Protein AF-A0A4Y2GHU9-F1 (afdb_monomer)

pLDDT: mean 91.69, std 5.58, range [60.09, 96.69]

Solvent-accessible surface area (backbone atoms only — not comparable to full-atom values): 5810 Å² total; per-residue (Å²): 140,87,81,89,75,64,58,65,76,90,57,38,72,66,44,35,74,83,32,80,55,45,62,49,45,61,54,52,52,54,49,43,59,54,47,42,69,88,52,76,76,75,96,48,71,41,76,50,80,43,72,47,74,42,87,73,97,54,94,35,58,42,80,40,91,92,43,97,65,39,41,12,42,40,29,46,36,35,24,24,62,87,79,63,46,66,48,42,67,48,78,50,48,73,132

Nearest PDB structures (foldseek):
  6x68-assembly1_C  TM=9.485E-01  e=4.901E-07  Trichoplusia ni
  3ly7-assembly1_A  TM=5.280E-01  e=3.933E+00  Escherichia coli str. K-12 substr. MG1655
  4hxg-assembly2_H  TM=4.198E-01  e=8.817E+00  Pyrococcus horikoshii OT3
  3cfi-assembly4_J  TM=2.263E-01  e=4.453E+00  Vibrio vulnificus
  2ret-assembly1_G  TM=2.369E-01  e=6.878E+00  Vibrio vulnificus

Mean predicted aligned error: 4.2 Å

Organism: Araneus ventricosus (NCBI:txid182803)

Sequence (95 aa):
MVCFRFDNAQDRDVRKIENKAAAIFYVFQKIMQNVKKPFSIREYACIDEMLVGFRGKRPFRIYMTNKPVKHGMKFMALTDARNSYLYDAYIYSGK

Structure (mmCIF, N/CA/C/O backbone):
data_AF-A0A4Y2GHU9-F1
#
_entry.id   AF-A0A4Y2GHU9-F1
#
loop_
_atom_site.group_PDB
_atom_site.id
_atom_site.type_symbol
_atom_site.label_atom_id
_atom_site.label_alt_id
_atom_site.label_comp_id
_atom_site.label_asym_id
_atom_site.label_entity_id
_atom_site.label_seq_id
_atom_site.pdbx_PDB_ins_code
_atom_site.Cartn_x
_atom_site.Cartn_y
_atom_site.Cartn_z
_atom_site.occupancy
_atom_site.B_iso_or_equiv
_atom_site.auth_seq_id
_atom_site.auth_comp_id
_atom_site.auth_asym_id
_atom_site.auth_atom_id
_atom_site.pdbx_PDB_model_num
ATOM 1 N N . MET A 1 1 ? -12.984 -20.761 7.800 1.00 60.09 1 MET A N 1
ATOM 2 C CA . MET A 1 1 ? -11.592 -20.339 8.083 1.00 60.09 1 MET A CA 1
ATOM 3 C C . MET A 1 1 ? -11.615 -19.163 9.063 1.00 60.09 1 MET A C 1
ATOM 5 O O . MET A 1 1 ? -11.903 -18.055 8.639 1.00 60.09 1 MET A O 1
ATOM 9 N N . VAL A 1 2 ? -11.428 -19.389 10.372 1.00 82.56 2 VAL A N 1
ATOM 10 C CA . VAL A 1 2 ? -11.752 -18.376 11.419 1.00 82.56 2 VAL A CA 1
ATOM 11 C C . VAL A 1 2 ? -10.518 -17.890 12.207 1.00 82.56 2 VAL A C 1
ATOM 13 O O . VAL A 1 2 ? -10.521 -16.803 12.795 1.00 82.56 2 VAL A O 1
ATOM 16 N N . CYS A 1 3 ? -9.423 -18.653 12.159 1.00 87.81 3 CYS A N 1
ATOM 17 C CA . CYS A 1 3 ? -8.302 -18.523 13.097 1.00 87.81 3 CYS A CA 1
ATOM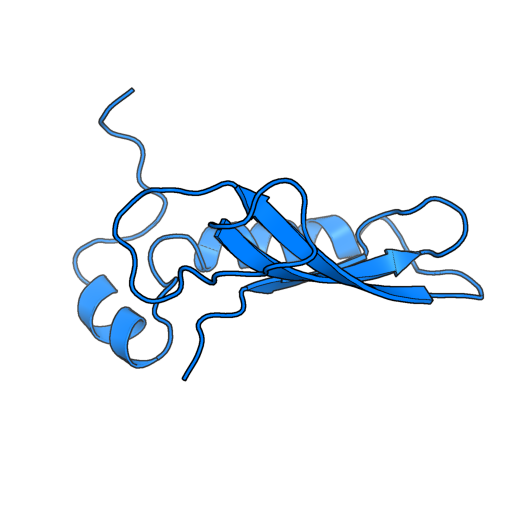 18 C C . CYS A 1 3 ? -7.018 -17.943 12.486 1.00 87.81 3 CYS A C 1
ATOM 20 O O . CYS A 1 3 ? -6.036 -17.789 13.200 1.00 87.81 3 CYS A O 1
ATOM 22 N N . PHE A 1 4 ? -6.990 -17.610 11.190 1.00 88.56 4 PHE A N 1
ATOM 23 C CA . PHE A 1 4 ? -5.782 -1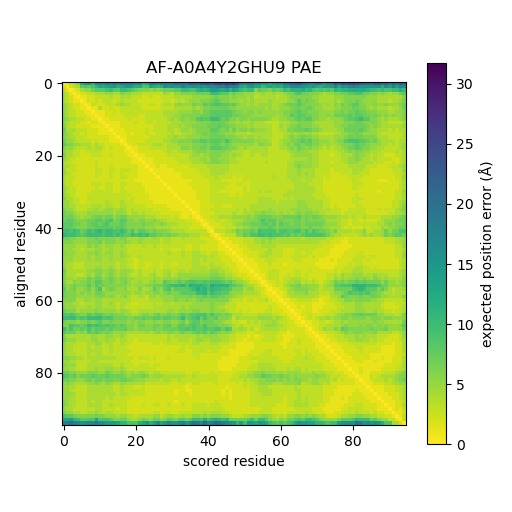7.057 10.570 1.00 88.56 4 PHE A CA 1
ATOM 24 C C . PHE A 1 4 ? -5.489 -15.652 11.100 1.00 88.56 4 PHE A C 1
ATOM 26 O O . PHE A 1 4 ? -6.366 -14.778 11.099 1.00 88.56 4 PHE A O 1
ATOM 33 N N . ARG A 1 5 ? -4.260 -15.452 11.575 1.00 89.75 5 ARG A N 1
ATOM 34 C CA . ARG A 1 5 ? -3.727 -14.188 12.092 1.00 89.75 5 ARG A CA 1
ATOM 35 C C . ARG A 1 5 ? -2.310 -14.009 11.553 1.00 89.75 5 ARG A C 1
ATOM 37 O O . ARG A 1 5 ? -1.591 -14.987 11.384 1.00 89.75 5 ARG A O 1
ATOM 44 N N . PHE A 1 6 ? -1.941 -12.765 11.274 1.00 90.81 6 PHE A N 1
ATOM 45 C CA . PHE A 1 6 ? -0.665 -12.399 10.649 1.00 90.81 6 PHE A CA 1
ATOM 46 C C . PHE A 1 6 ? 0.139 -11.418 11.509 1.00 90.81 6 PHE A C 1
ATOM 48 O O . PHE A 1 6 ? 1.058 -10.758 11.028 1.00 90.81 6 PHE A O 1
ATOM 55 N N . ASP A 1 7 ? -0.240 -11.295 12.778 1.00 92.69 7 ASP A N 1
ATOM 56 C CA . ASP A 1 7 ? 0.303 -10.328 13.711 1.00 92.69 7 ASP A CA 1
ATOM 57 C C . ASP A 1 7 ? 0.159 -10.801 15.163 1.00 92.69 7 ASP A C 1
ATOM 59 O O . ASP A 1 7 ? -0.621 -11.705 15.474 1.00 92.69 7 ASP A O 1
ATOM 63 N N . ASN A 1 8 ? 0.911 -10.161 16.056 1.00 91.94 8 ASN A N 1
ATOM 64 C CA . ASN A 1 8 ? 0.763 -10.332 17.493 1.00 91.94 8 ASN A CA 1
ATOM 65 C C . ASN A 1 8 ? -0.357 -9.404 18.000 1.00 91.94 8 ASN A C 1
ATOM 67 O O . ASN A 1 8 ? -0.461 -8.253 17.584 1.00 91.94 8 ASN A O 1
ATOM 71 N N . ALA A 1 9 ? -1.246 -9.918 18.852 1.00 90.69 9 ALA A N 1
ATOM 72 C CA . ALA A 1 9 ? -2.348 -9.135 19.407 1.00 90.69 9 ALA A CA 1
ATOM 73 C C . ALA A 1 9 ? -1.893 -8.203 20.542 1.00 90.69 9 ALA A C 1
ATOM 75 O O . ALA A 1 9 ? -2.517 -7.165 20.732 1.00 90.69 9 ALA A O 1
ATOM 76 N N . GLN A 1 10 ? -0.816 -8.557 21.251 1.00 94.19 10 GLN A N 1
ATOM 77 C CA . GLN A 1 10 ? -0.351 -7.846 22.449 1.00 94.19 10 GLN A CA 1
ATOM 78 C C . GLN A 1 10 ? 0.211 -6.453 22.136 1.00 94.19 10 GLN A C 1
ATOM 80 O O . GLN A 1 10 ? 0.046 -5.524 22.914 1.00 94.19 10 GLN A O 1
ATOM 85 N N . ASP A 1 11 ? 0.848 -6.290 20.976 1.00 93.19 11 ASP A N 1
ATOM 86 C CA . ASP A 1 11 ? 1.489 -5.042 20.539 1.00 93.19 11 ASP A CA 1
ATOM 87 C C . ASP A 1 11 ? 0.675 -4.291 19.466 1.00 93.19 11 ASP A C 1
ATOM 89 O O . ASP A 1 11 ? 1.044 -3.199 19.025 1.00 93.19 11 ASP A O 1
ATOM 93 N N . ARG A 1 12 ? -0.442 -4.877 19.014 1.00 91.31 12 ARG A N 1
ATOM 94 C CA . ARG A 1 12 ? -1.241 -4.370 17.892 1.00 91.31 12 ARG A CA 1
ATOM 95 C C . ARG A 1 12 ? -1.763 -2.966 18.152 1.00 91.31 12 ARG A C 1
ATOM 97 O O . ARG A 1 12 ? -1.813 -2.167 17.220 1.00 91.31 12 ARG A O 1
ATOM 104 N N . ASP A 1 13 ? -2.211 -2.686 19.369 1.00 91.44 13 ASP A N 1
ATOM 105 C CA . ASP A 1 13 ? -2.861 -1.412 19.674 1.00 91.44 13 ASP A CA 1
ATOM 106 C C . ASP A 1 13 ? -1.878 -0.242 19.632 1.00 91.44 13 ASP A C 1
ATOM 108 O O . ASP A 1 13 ? -2.243 0.815 19.129 1.00 91.44 13 ASP A O 1
ATOM 112 N N . VAL A 1 14 ? -0.609 -0.472 19.986 1.00 92.31 14 VAL A N 1
ATOM 113 C CA . VAL A 1 14 ? 0.475 0.500 19.779 1.00 92.31 14 VAL A CA 1
ATOM 114 C C . VAL A 1 14 ? 0.732 0.699 18.281 1.00 92.31 14 VAL A C 1
ATOM 116 O O . VAL A 1 14 ? 0.691 1.822 17.786 1.00 92.31 14 VAL A O 1
ATOM 119 N N . ARG A 1 15 ? 0.891 -0.390 17.513 1.00 90.62 15 ARG A N 1
ATOM 120 C CA . ARG A 1 15 ? 1.166 -0.318 16.061 1.00 90.62 15 ARG A CA 1
ATOM 121 C C . ARG A 1 15 ? 0.026 0.301 15.245 1.00 90.62 15 ARG A C 1
ATOM 123 O O . ARG A 1 15 ? 0.274 0.889 14.197 1.00 90.62 15 ARG A O 1
ATOM 130 N N . LYS A 1 16 ? -1.226 0.175 15.696 1.00 90.06 16 LYS A N 1
ATOM 131 C CA . LYS A 1 16 ? -2.398 0.789 15.042 1.00 90.06 16 LYS A CA 1
ATOM 132 C C . LYS A 1 16 ? -2.357 2.312 15.050 1.00 90.06 16 LYS A C 1
ATOM 134 O O . LYS A 1 16 ? -2.947 2.904 14.147 1.00 90.06 16 LYS A O 1
ATOM 139 N N . ILE A 1 17 ? -1.724 2.912 16.062 1.00 87.81 17 ILE A N 1
ATOM 140 C CA . ILE A 1 17 ? -1.584 4.369 16.180 1.00 87.81 17 ILE A CA 1
ATOM 141 C C . ILE A 1 17 ? -0.766 4.889 14.997 1.00 87.81 17 ILE A C 1
ATOM 143 O O . ILE A 1 17 ? -1.169 5.845 14.345 1.00 87.81 17 ILE A O 1
ATOM 147 N N . GLU A 1 18 ? 0.329 4.203 14.674 1.00 86.12 18 GLU A N 1
ATOM 148 C CA . GLU A 1 18 ? 1.188 4.543 13.537 1.00 86.12 18 GLU A CA 1
ATOM 149 C C . GLU A 1 18 ? 0.589 4.095 12.201 1.00 86.12 18 GLU A C 1
ATOM 151 O O . GLU A 1 18 ? 0.653 4.811 11.203 1.00 86.12 18 GLU A O 1
ATOM 156 N N . ASN A 1 19 ? 0.000 2.897 12.160 1.00 87.56 19 ASN A N 1
ATOM 157 C CA . ASN A 1 19 ? -0.509 2.312 10.930 1.00 87.56 19 ASN A CA 1
ATOM 158 C C . ASN A 1 19 ? -1.826 1.560 11.150 1.00 87.56 19 ASN A C 1
ATOM 160 O O . ASN A 1 19 ? -1.874 0.458 11.700 1.00 87.56 19 ASN A O 1
ATOM 164 N N . LYS A 1 20 ? -2.914 2.091 10.587 1.00 90.00 20 LYS A N 1
ATOM 165 C CA . LYS A 1 20 ? -4.257 1.484 10.657 1.00 90.00 20 LYS A CA 1
ATOM 166 C C . LYS A 1 20 ? -4.325 0.069 10.056 1.00 90.00 20 LYS A C 1
ATOM 168 O O . LYS A 1 20 ? -5.224 -0.699 10.406 1.00 90.00 20 LYS A O 1
ATOM 173 N N . ALA A 1 21 ? -3.387 -0.292 9.178 1.00 90.44 21 ALA A N 1
ATOM 174 C CA . ALA A 1 21 ? -3.237 -1.618 8.580 1.00 90.44 21 ALA A CA 1
ATOM 175 C C . ALA A 1 21 ? -2.258 -2.538 9.349 1.00 90.44 21 ALA A C 1
ATOM 177 O O . ALA A 1 21 ? -1.852 -3.574 8.818 1.00 90.44 21 ALA A O 1
ATOM 178 N N . ALA A 1 22 ? -1.919 -2.226 10.609 1.00 91.88 22 ALA A N 1
ATOM 179 C CA . ALA A 1 22 ? -0.970 -2.973 11.449 1.00 91.88 22 ALA A CA 1
ATOM 180 C C . ALA A 1 22 ? -1.175 -4.499 11.468 1.00 91.88 22 ALA A C 1
ATOM 182 O O . ALA A 1 22 ? -0.204 -5.248 11.559 1.00 91.88 22 ALA A O 1
ATOM 183 N N . ALA A 1 23 ? -2.418 -4.975 11.351 1.00 90.81 23 ALA A N 1
ATOM 184 C CA . ALA A 1 23 ? -2.724 -6.405 11.396 1.00 90.81 23 ALA A CA 1
ATOM 185 C C . ALA A 1 23 ? -2.218 -7.214 10.186 1.00 90.81 23 ALA A C 1
ATOM 187 O O . ALA A 1 23 ? -2.099 -8.432 10.279 1.00 90.81 23 ALA A O 1
ATOM 188 N N . ILE A 1 24 ? -1.944 -6.560 9.053 1.00 91.00 24 ILE A N 1
ATOM 189 C CA . ILE A 1 24 ? -1.426 -7.206 7.832 1.00 91.00 24 ILE A CA 1
ATOM 190 C C . ILE A 1 24 ? -0.080 -6.627 7.384 1.00 91.00 24 ILE A C 1
ATOM 192 O O . ILE A 1 24 ? 0.601 -7.213 6.545 1.00 91.00 24 ILE A O 1
ATOM 196 N N . PHE A 1 25 ? 0.315 -5.487 7.955 1.00 91.75 25 PHE A N 1
ATOM 197 C CA . PHE A 1 25 ? 1.465 -4.706 7.516 1.00 91.75 25 PHE A CA 1
ATOM 198 C C . PHE A 1 25 ? 2.767 -5.515 7.471 1.00 91.75 25 PHE A C 1
ATOM 200 O O . PHE A 1 25 ? 3.483 -5.444 6.478 1.00 91.75 25 PHE A O 1
ATOM 207 N N . TYR A 1 26 ? 3.030 -6.349 8.482 1.00 92.88 26 TYR A N 1
ATOM 208 C CA . TYR A 1 26 ? 4.239 -7.178 8.531 1.00 92.88 26 TYR A CA 1
A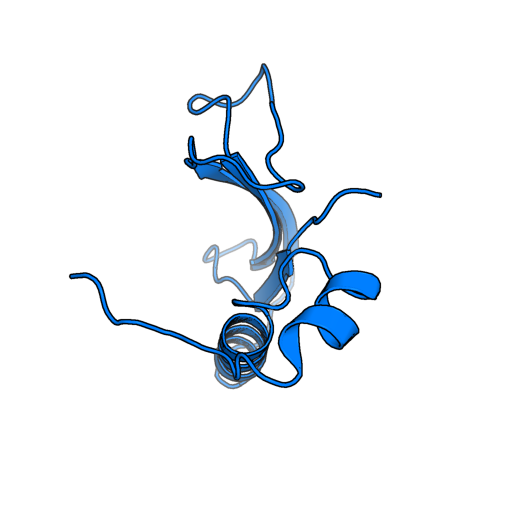TOM 209 C C . TYR A 1 26 ? 4.344 -8.140 7.339 1.00 92.88 26 TYR A C 1
ATOM 211 O O . TYR A 1 26 ? 5.359 -8.180 6.642 1.00 92.88 26 TYR A O 1
ATOM 219 N N . VAL A 1 27 ? 3.275 -8.895 7.067 1.00 94.69 27 VAL A N 1
ATOM 220 C CA . VAL A 1 27 ? 3.242 -9.836 5.939 1.00 94.69 27 VAL A CA 1
ATOM 221 C C . VAL A 1 27 ? 3.312 -9.087 4.615 1.00 94.69 27 VAL A C 1
ATOM 223 O O . VAL A 1 27 ? 4.061 -9.491 3.731 1.00 94.69 27 VAL A O 1
ATOM 226 N N . PHE A 1 28 ? 2.604 -7.963 4.492 1.00 94.88 28 PHE A N 1
ATOM 227 C CA . PHE A 1 28 ? 2.678 -7.120 3.304 1.00 94.88 28 PHE A CA 1
ATOM 228 C C . PHE A 1 28 ? 4.116 -6.653 3.025 1.00 94.88 28 PHE A C 1
ATOM 230 O O . PHE A 1 28 ? 4.607 -6.831 1.913 1.00 94.88 28 PHE A O 1
ATOM 237 N N . GLN A 1 29 ? 4.833 -6.153 4.037 1.00 94.81 29 GLN A N 1
ATOM 238 C CA . GLN A 1 29 ? 6.239 -5.762 3.901 1.00 94.81 29 GLN A CA 1
ATOM 239 C C . GLN A 1 29 ? 7.132 -6.936 3.492 1.00 94.81 29 GLN A C 1
ATOM 241 O O . GLN A 1 29 ? 8.000 -6.770 2.637 1.00 94.81 29 GLN A O 1
ATOM 246 N N . LYS A 1 30 ? 6.914 -8.133 4.051 1.00 95.94 30 LYS A N 1
ATOM 247 C CA . LYS A 1 30 ? 7.656 -9.340 3.653 1.00 95.94 30 LYS A CA 1
ATOM 248 C C . LYS A 1 30 ? 7.408 -9.721 2.195 1.00 95.94 30 LYS A C 1
ATOM 250 O O . LYS A 1 30 ? 8.358 -10.081 1.502 1.00 95.94 30 LYS A O 1
ATOM 255 N N . ILE A 1 31 ? 6.171 -9.603 1.717 1.00 95.56 31 ILE A N 1
ATOM 256 C CA . ILE A 1 31 ? 5.846 -9.819 0.302 1.00 95.56 31 ILE A CA 1
ATOM 257 C C . ILE A 1 31 ? 6.571 -8.773 -0.552 1.00 95.56 31 ILE A C 1
ATOM 259 O O . ILE A 1 31 ? 7.284 -9.160 -1.473 1.00 95.56 31 ILE A O 1
ATOM 263 N N . MET A 1 32 ? 6.485 -7.482 -0.207 1.00 95.62 32 MET A N 1
ATOM 264 C CA . MET A 1 32 ? 7.151 -6.404 -0.957 1.00 95.62 32 MET A CA 1
ATOM 265 C C . MET A 1 32 ? 8.678 -6.578 -1.003 1.00 95.62 32 MET A C 1
ATOM 267 O O . MET A 1 32 ? 9.308 -6.371 -2.035 1.00 95.62 32 MET A O 1
ATOM 271 N N . GLN A 1 33 ? 9.290 -7.035 0.090 1.00 95.62 33 GLN A N 1
ATOM 272 C CA . GLN A 1 33 ? 10.718 -7.366 0.123 1.00 95.62 33 GLN A CA 1
ATOM 273 C C . GLN A 1 33 ? 11.071 -8.544 -0.790 1.00 95.62 33 GLN A C 1
ATOM 275 O O . GLN A 1 33 ? 12.162 -8.571 -1.350 1.00 95.62 33 GLN A O 1
ATOM 280 N N . ASN A 1 34 ? 10.188 -9.533 -0.924 1.00 95.94 34 ASN A N 1
ATOM 281 C CA . ASN A 1 34 ? 10.454 -10.714 -1.737 1.00 95.94 34 ASN A CA 1
ATOM 282 C C . ASN A 1 34 ? 10.230 -10.462 -3.230 1.00 95.94 34 ASN A C 1
ATOM 284 O O . ASN A 1 34 ? 11.034 -10.936 -4.026 1.00 95.94 34 ASN A O 1
ATOM 288 N N . VAL A 1 35 ? 9.209 -9.689 -3.615 1.00 94.75 35 VAL A N 1
ATOM 289 C CA . VAL A 1 35 ? 8.947 -9.375 -5.036 1.00 94.75 35 VAL A CA 1
ATOM 290 C C . VAL A 1 35 ? 10.039 -8.500 -5.659 1.00 94.75 35 VAL A C 1
ATOM 292 O O . VAL A 1 35 ? 10.269 -8.592 -6.861 1.00 94.75 35 VAL A O 1
ATOM 295 N N . LYS A 1 36 ? 10.769 -7.716 -4.858 1.00 93.69 36 LYS A N 1
ATOM 296 C CA . LYS A 1 36 ? 11.902 -6.898 -5.329 1.00 93.69 36 LYS A CA 1
ATOM 297 C C . LYS A 1 36 ? 13.179 -7.689 -5.616 1.00 93.69 36 LYS A C 1
ATOM 299 O O . LYS A 1 36 ? 14.045 -7.195 -6.323 1.00 93.69 36 LYS A O 1
ATOM 304 N N . LYS A 1 37 ? 13.340 -8.890 -5.050 1.00 94.62 37 LYS A N 1
ATOM 305 C CA . LYS A 1 37 ? 14.588 -9.671 -5.163 1.00 94.62 37 LYS A CA 1
ATOM 306 C C . LYS A 1 37 ? 14.84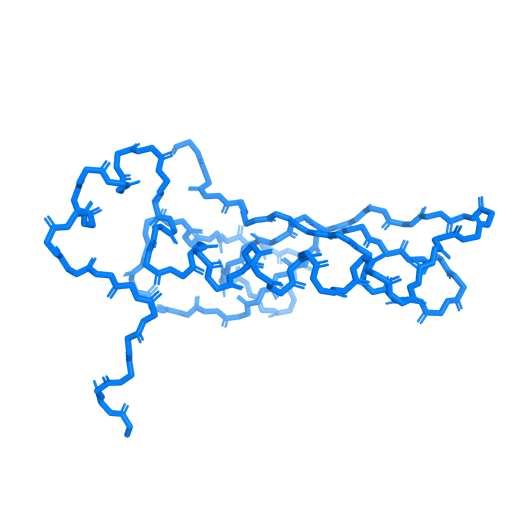7 -10.249 -6.560 1.00 94.62 37 LYS A C 1
ATOM 308 O O . LYS A 1 37 ? 15.974 -10.125 -7.024 1.00 94.62 37 LYS A O 1
ATOM 313 N N . PRO A 1 38 ? 13.880 -10.920 -7.217 1.00 94.38 38 PRO A N 1
ATOM 314 C CA . PRO A 1 38 ? 14.155 -11.635 -8.462 1.00 94.38 38 PRO A CA 1
ATOM 315 C C . PRO A 1 38 ? 14.064 -10.751 -9.710 1.00 94.38 38 PRO A C 1
ATOM 317 O O . PRO A 1 38 ? 14.323 -11.234 -10.809 1.00 94.38 38 PRO A O 1
ATOM 320 N N . PHE A 1 39 ? 13.630 -9.497 -9.575 1.00 92.75 39 PHE A N 1
ATOM 321 C CA . PHE A 1 39 ? 13.250 -8.670 -10.711 1.00 92.75 39 PHE A CA 1
ATOM 322 C C . PHE A 1 39 ? 13.748 -7.240 -10.542 1.00 92.75 39 PHE A C 1
ATOM 324 O O . PHE A 1 39 ? 13.681 -6.679 -9.454 1.00 92.75 39 PHE A O 1
ATOM 331 N N . SER A 1 40 ? 14.194 -6.635 -11.638 1.00 91.94 40 SER A N 1
ATOM 332 C CA . SER A 1 40 ? 14.506 -5.210 -11.723 1.00 91.94 40 SER A CA 1
ATOM 333 C C . SER A 1 40 ? 13.676 -4.603 -12.843 1.00 91.94 40 SER A C 1
ATOM 335 O O . SER A 1 40 ? 13.586 -5.182 -13.927 1.00 91.94 40 SER A O 1
ATOM 337 N N . ILE A 1 41 ? 13.070 -3.445 -12.574 1.00 92.75 41 ILE A N 1
ATOM 338 C CA . ILE A 1 41 ? 12.364 -2.672 -13.600 1.00 92.75 41 ILE A CA 1
ATOM 339 C C . ILE A 1 41 ? 13.352 -2.328 -14.717 1.00 92.75 41 ILE A C 1
ATOM 341 O O . ILE A 1 41 ? 14.518 -2.034 -14.444 1.00 92.75 41 ILE A O 1
ATOM 345 N N . ARG A 1 42 ? 12.886 -2.393 -15.968 1.00 89.06 42 ARG A N 1
ATOM 346 C CA . ARG A 1 42 ? 13.706 -2.069 -17.142 1.00 89.06 42 ARG A CA 1
ATOM 347 C C . ARG A 1 42 ? 13.656 -0.561 -17.416 1.00 89.06 42 ARG A C 1
ATOM 349 O O . ARG A 1 42 ? 13.985 0.241 -16.553 1.00 89.06 42 ARG A O 1
ATOM 356 N N . GLU A 1 43 ? 13.259 -0.167 -18.619 1.00 93.19 43 GLU A N 1
ATOM 357 C CA . GLU A 1 43 ? 13.313 1.224 -19.087 1.00 93.19 43 GLU A CA 1
ATOM 358 C C . GLU A 1 43 ? 12.139 2.071 -18.584 1.00 93.19 43 GLU A C 1
ATOM 360 O O . GLU A 1 43 ? 12.283 3.275 -18.383 1.00 93.19 43 GLU A O 1
ATOM 365 N N . TYR A 1 44 ? 10.978 1.447 -18.366 1.00 96.25 44 TYR A N 1
ATOM 366 C CA . TYR A 1 44 ? 9.732 2.155 -18.091 1.00 96.25 44 TYR A CA 1
ATOM 367 C C . TYR A 1 44 ? 8.979 1.533 -16.919 1.00 96.25 44 TYR A C 1
ATOM 369 O O . TYR A 1 44 ? 8.786 0.317 -16.844 1.00 96.25 44 TYR A O 1
ATOM 377 N N . ALA A 1 45 ? 8.500 2.401 -16.033 1.00 95.81 45 ALA A N 1
ATOM 378 C CA . ALA A 1 45 ? 7.683 2.042 -14.889 1.00 95.81 45 ALA A CA 1
ATOM 379 C C . ALA A 1 45 ? 6.312 2.716 -14.964 1.00 95.81 45 ALA A C 1
ATOM 381 O O . ALA A 1 45 ? 6.194 3.855 -15.416 1.00 95.81 45 ALA A O 1
ATOM 382 N N . CYS A 1 46 ? 5.290 2.039 -14.452 1.00 96.44 46 CYS A N 1
ATOM 383 C CA . CYS A 1 46 ? 3.946 2.571 -14.288 1.00 96.44 46 CYS A CA 1
ATOM 384 C C . CYS A 1 46 ? 3.605 2.639 -12.798 1.00 96.44 46 CYS A C 1
ATOM 386 O O . CYS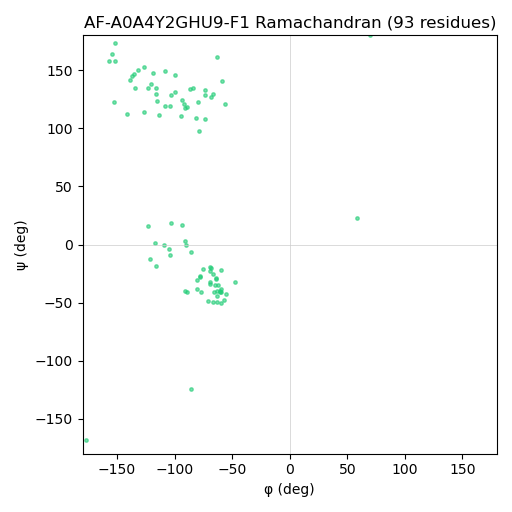 A 1 46 ? 3.648 1.624 -12.098 1.00 96.44 46 CYS A O 1
ATOM 388 N N . ILE A 1 47 ? 3.254 3.836 -12.324 1.00 96.62 47 ILE A N 1
ATOM 389 C CA . ILE A 1 47 ? 2.730 4.063 -10.976 1.00 96.62 47 ILE A CA 1
ATOM 390 C C . ILE A 1 47 ? 1.250 4.383 -11.106 1.00 96.62 47 ILE A C 1
ATOM 392 O O . ILE A 1 47 ? 0.895 5.376 -11.736 1.00 96.62 47 ILE A O 1
ATOM 396 N N . ASP A 1 48 ? 0.401 3.559 -10.503 1.00 95.25 48 ASP A N 1
ATOM 397 C CA . ASP A 1 48 ? -1.044 3.782 -10.518 1.00 95.25 48 ASP A CA 1
ATOM 398 C C . ASP A 1 48 ? -1.720 3.183 -9.272 1.00 95.25 48 ASP A C 1
ATOM 400 O O . ASP A 1 48 ? -1.114 2.522 -8.420 1.00 95.25 48 ASP A O 1
ATOM 404 N N . GLU A 1 49 ? -3.008 3.462 -9.151 1.00 94.12 49 GLU A N 1
ATOM 405 C CA . GLU A 1 49 ? -3.881 3.101 -8.054 1.00 94.12 49 GLU A CA 1
ATOM 406 C C . GLU A 1 49 ? -4.565 1.753 -8.315 1.00 94.12 49 GLU A C 1
ATOM 408 O O . GLU A 1 49 ? -5.406 1.602 -9.212 1.00 94.12 49 GLU A O 1
ATOM 413 N N . MET A 1 50 ? -4.286 0.780 -7.449 1.00 93.50 50 MET A N 1
ATOM 414 C CA . MET A 1 50 ? -4.982 -0.501 -7.406 1.00 93.50 50 MET A CA 1
ATOM 415 C C . MET A 1 50 ? -6.029 -0.491 -6.288 1.00 93.50 50 MET A C 1
ATOM 417 O O . MET A 1 50 ? -5.743 -0.149 -5.141 1.00 93.50 50 MET A O 1
ATOM 421 N N . LEU A 1 51 ? -7.257 -0.902 -6.606 1.00 94.44 51 LEU A N 1
ATOM 422 C CA . LEU A 1 51 ? -8.340 -1.024 -5.632 1.00 94.44 51 LEU A CA 1
ATOM 423 C C . LEU A 1 51 ? -8.726 -2.490 -5.454 1.00 94.44 51 LEU A C 1
ATOM 425 O O . LEU A 1 51 ? -9.313 -3.099 -6.346 1.00 94.44 51 LEU A O 1
ATOM 429 N N . VAL A 1 52 ? -8.433 -3.043 -4.278 1.00 92.88 52 VAL A N 1
ATOM 430 C CA . VAL A 1 52 ? -8.861 -4.397 -3.912 1.00 92.88 52 VAL A CA 1
ATOM 431 C C . VAL A 1 52 ? -10.233 -4.314 -3.262 1.00 92.88 52 VAL A C 1
ATOM 433 O O . VAL A 1 52 ? -10.401 -3.682 -2.216 1.00 92.88 52 VAL A O 1
ATOM 436 N N . GLY A 1 53 ? -11.221 -4.956 -3.885 1.00 93.12 53 GLY A N 1
ATOM 437 C CA . GLY A 1 53 ? -12.603 -4.953 -3.421 1.00 93.12 53 GLY A CA 1
ATOM 438 C C . GLY A 1 53 ? -12.742 -5.448 -1.986 1.00 93.12 53 GLY A C 1
ATOM 439 O O . GLY A 1 53 ? -12.392 -6.581 -1.667 1.00 93.12 53 GLY A O 1
ATOM 440 N N . PHE A 1 54 ? -13.281 -4.601 -1.111 1.00 91.38 54 PHE A N 1
ATOM 441 C CA . PHE A 1 54 ? -13.477 -4.938 0.294 1.00 91.38 54 PHE A CA 1
ATOM 442 C C . PHE A 1 54 ? -14.651 -4.154 0.877 1.00 91.38 54 PHE A C 1
ATOM 444 O O . PHE A 1 54 ? -14.670 -2.922 0.877 1.00 91.38 54 PHE A O 1
ATOM 451 N N . ARG A 1 55 ? -15.637 -4.878 1.415 1.00 88.25 55 ARG A N 1
ATOM 452 C CA . ARG A 1 55 ? -16.856 -4.286 1.994 1.00 88.25 55 ARG A CA 1
ATOM 453 C C . ARG A 1 55 ? -16.881 -4.272 3.522 1.00 88.25 55 ARG A C 1
ATOM 455 O O . ARG A 1 55 ? -17.747 -3.616 4.098 1.00 88.25 55 ARG A O 1
ATOM 462 N N . GLY A 1 56 ? -15.937 -4.942 4.186 1.00 88.38 56 GLY A N 1
ATOM 463 C CA . GLY A 1 56 ? -15.888 -4.996 5.647 1.00 88.38 56 GLY A CA 1
ATOM 464 C C . GLY A 1 56 ? -15.667 -3.625 6.299 1.00 88.38 56 GLY A C 1
ATOM 465 O O . GLY A 1 56 ? -15.217 -2.665 5.668 1.00 88.38 56 GLY A O 1
ATOM 466 N N . LYS A 1 57 ? -15.986 -3.527 7.593 1.00 85.12 57 LYS A N 1
ATOM 467 C CA . LYS A 1 57 ? -15.806 -2.300 8.382 1.00 85.12 57 LYS A CA 1
ATOM 468 C C . LYS A 1 57 ? -14.339 -2.156 8.798 1.00 85.12 57 LYS A C 1
ATOM 470 O O . LYS A 1 57 ? -13.902 -2.767 9.771 1.00 85.12 57 LYS A O 1
ATOM 475 N N . ARG A 1 58 ? -13.569 -1.367 8.048 1.00 85.56 58 ARG A N 1
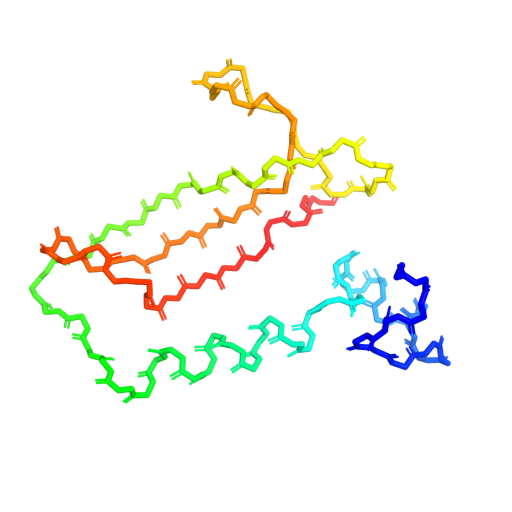ATOM 476 C CA . ARG A 1 58 ? -12.190 -0.980 8.389 1.00 85.56 58 ARG A CA 1
ATOM 477 C C . ARG A 1 58 ? -11.989 0.522 8.154 1.00 85.56 58 ARG A C 1
ATOM 479 O O . ARG A 1 58 ? -12.589 1.048 7.218 1.00 85.56 58 ARG A O 1
ATOM 486 N N . PRO A 1 59 ? -11.154 1.196 8.967 1.00 83.69 59 PRO A N 1
ATOM 487 C CA . PRO A 1 59 ? -11.014 2.656 8.936 1.00 83.69 59 PRO A CA 1
ATOM 488 C C . PRO A 1 59 ? -10.341 3.194 7.664 1.00 83.69 59 PRO A C 1
ATOM 490 O O . PRO A 1 59 ? -10.519 4.357 7.338 1.00 83.69 59 PRO A O 1
ATOM 493 N N . PHE A 1 60 ? -9.610 2.358 6.925 1.00 86.31 60 PHE A N 1
ATOM 494 C CA . PHE A 1 60 ? -8.897 2.732 5.696 1.00 86.31 60 PHE A CA 1
ATOM 495 C C . PHE A 1 60 ? -9.604 2.279 4.406 1.00 86.31 60 PHE A C 1
ATOM 497 O O . PHE A 1 60 ? -8.994 2.173 3.343 1.00 86.31 60 PHE A O 1
ATOM 504 N N . ARG A 1 61 ? -10.899 1.956 4.484 1.00 91.00 61 ARG A N 1
ATOM 505 C CA . ARG A 1 61 ? -11.701 1.628 3.301 1.00 91.00 61 ARG A CA 1
ATOM 506 C C . ARG A 1 61 ? -11.996 2.905 2.514 1.00 91.00 61 ARG A C 1
ATOM 508 O O . ARG A 1 61 ? -12.548 3.848 3.072 1.00 91.00 61 ARG A O 1
ATOM 515 N N . ILE A 1 62 ? -11.721 2.891 1.215 1.00 91.94 62 ILE A N 1
ATOM 516 C CA . ILE A 1 62 ? -11.948 4.024 0.312 1.00 91.94 62 ILE A CA 1
ATOM 517 C C . ILE A 1 62 ? -13.115 3.733 -0.623 1.00 91.94 62 ILE A C 1
ATOM 519 O O . ILE A 1 62 ? -13.371 2.580 -0.981 1.00 91.94 62 ILE A O 1
ATOM 523 N N . TYR A 1 63 ? -13.818 4.799 -1.003 1.00 92.31 63 TYR A N 1
ATOM 524 C CA . TYR A 1 63 ? -14.762 4.804 -2.108 1.00 92.31 63 TYR A CA 1
ATOM 525 C C . TYR A 1 63 ? -14.144 5.483 -3.338 1.00 92.31 63 TYR A 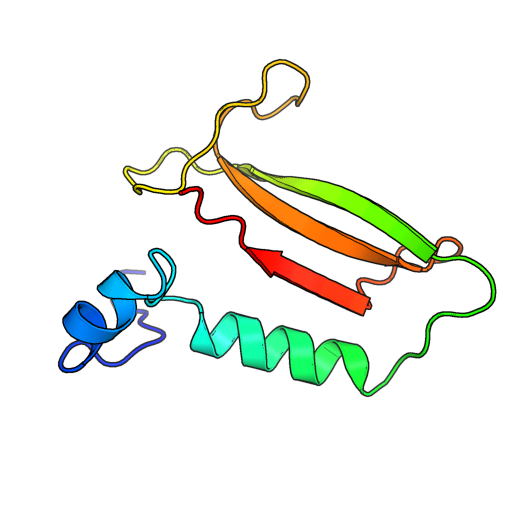C 1
ATOM 527 O O . TYR A 1 63 ? -13.645 6.599 -3.222 1.00 92.31 63 TYR A O 1
ATOM 535 N N . MET A 1 64 ? -14.186 4.834 -4.503 1.00 92.50 64 MET A N 1
ATOM 536 C CA . MET A 1 64 ? -13.775 5.413 -5.787 1.00 92.50 64 MET A CA 1
ATOM 537 C C . MET A 1 64 ? -14.896 5.262 -6.813 1.00 92.50 64 MET A C 1
ATOM 539 O O . MET A 1 64 ? -15.220 4.151 -7.230 1.00 92.50 64 MET A O 1
ATOM 543 N N . THR A 1 65 ? -15.469 6.385 -7.246 1.00 91.88 65 THR A N 1
ATOM 544 C CA . THR A 1 65 ? -16.634 6.413 -8.145 1.00 91.88 65 THR A CA 1
ATOM 545 C C . THR A 1 65 ? -16.352 5.787 -9.513 1.00 91.88 65 THR A C 1
ATOM 547 O O . THR A 1 65 ? -17.226 5.125 -10.066 1.00 91.88 65 THR A O 1
ATOM 550 N N . ASN A 1 66 ? -15.127 5.951 -10.022 1.00 91.06 66 ASN A N 1
ATOM 551 C CA . ASN A 1 66 ? -14.745 5.579 -11.390 1.00 91.06 66 ASN A CA 1
ATOM 552 C C . ASN A 1 66 ? -14.224 4.136 -11.526 1.00 91.06 66 ASN A C 1
ATOM 554 O O . ASN A 1 66 ? -13.853 3.722 -12.620 1.00 91.06 66 ASN A O 1
ATOM 558 N N . LYS A 1 67 ? -14.156 3.364 -10.433 1.00 90.38 67 LYS A N 1
ATOM 559 C CA . LYS A 1 67 ? -13.704 1.963 -10.459 1.00 90.38 67 LYS A CA 1
ATOM 560 C C . LYS A 1 67 ? -14.920 1.018 -10.445 1.00 90.38 67 LYS A C 1
ATOM 562 O O . LYS A 1 67 ? -15.910 1.314 -9.773 1.00 90.38 67 LYS A O 1
ATOM 567 N N . PRO A 1 68 ? -14.850 -0.146 -11.125 1.00 89.88 68 PRO A N 1
ATOM 568 C CA . PRO A 1 68 ? -15.966 -1.099 -11.196 1.00 89.88 68 PRO A CA 1
ATOM 569 C C . PRO A 1 68 ? -16.370 -1.612 -9.809 1.00 89.88 68 PRO A C 1
ATOM 571 O O . PRO A 1 68 ? -17.553 -1.710 -9.483 1.00 89.88 68 PRO A O 1
ATOM 574 N N . VAL A 1 69 ? -15.383 -1.869 -8.947 1.00 92.00 69 VAL A N 1
ATOM 575 C CA . VAL A 1 69 ? -15.616 -2.084 -7.520 1.00 92.00 69 VAL A CA 1
ATOM 576 C C . VAL A 1 69 ? -15.429 -0.758 -6.805 1.00 92.00 69 VAL A C 1
ATOM 578 O O . VAL A 1 69 ? -14.312 -0.273 -6.693 1.00 92.00 69 VAL A O 1
ATOM 581 N N . LYS A 1 70 ? -16.518 -0.178 -6.298 1.00 93.19 70 LYS A N 1
ATOM 582 C CA . LYS A 1 70 ? -16.470 1.177 -5.736 1.00 93.19 70 LYS A CA 1
ATOM 583 C C . LYS A 1 70 ? -15.880 1.258 -4.332 1.00 93.19 70 LYS A C 1
ATOM 585 O O . LYS A 1 70 ? -15.339 2.293 -3.979 1.00 93.19 70 LYS A O 1
ATOM 590 N N . HIS A 1 71 ? -15.980 0.200 -3.525 1.00 93.19 71 HIS A N 1
ATOM 591 C CA . HIS A 1 71 ? -15.478 0.177 -2.146 1.00 93.19 71 HIS A CA 1
ATOM 592 C C . HIS A 1 71 ? -14.357 -0.842 -1.976 1.00 93.19 71 HIS A C 1
ATOM 594 O O . HIS A 1 71 ? -14.532 -2.022 -2.299 1.00 93.19 71 HIS A O 1
ATOM 600 N N . GLY A 1 72 ? -13.239 -0.417 -1.394 1.00 94.12 72 GLY A N 1
ATOM 601 C CA . GLY A 1 72 ? -12.137 -1.334 -1.151 1.00 94.12 72 GLY A CA 1
ATOM 602 C C . GLY A 1 72 ? -10.947 -0.745 -0.415 1.00 94.12 72 GLY A C 1
ATOM 603 O O . GLY A 1 72 ? -11.016 0.341 0.159 1.00 94.12 72 GLY A O 1
ATOM 604 N N . MET A 1 73 ? -9.858 -1.505 -0.422 1.00 93.06 73 MET A N 1
ATOM 605 C CA . MET A 1 73 ? -8.545 -1.080 0.051 1.00 93.06 73 MET A CA 1
ATOM 606 C C . MET A 1 73 ? -7.748 -0.544 -1.138 1.00 93.06 73 MET A C 1
ATOM 608 O O . MET A 1 73 ? -7.589 -1.247 -2.137 1.00 93.06 73 MET A O 1
ATOM 612 N N . LYS A 1 74 ? -7.272 0.699 -1.038 1.00 93.94 74 LYS A N 1
ATOM 613 C CA . LYS A 1 74 ? -6.427 1.316 -2.063 1.00 93.94 74 LYS A CA 1
ATOM 614 C C . LYS A 1 74 ? -4.966 0.965 -1.807 1.00 93.94 74 LYS A C 1
ATOM 616 O O . LYS A 1 74 ? -4.472 1.107 -0.688 1.00 93.94 74 LYS A O 1
ATOM 621 N N . PHE A 1 75 ? -4.285 0.570 -2.867 1.00 94.94 75 PHE A N 1
ATOM 622 C CA . PHE A 1 75 ? -2.849 0.378 -2.927 1.00 94.94 75 PHE A CA 1
ATOM 623 C C . PHE A 1 75 ? -2.306 1.310 -4.000 1.00 94.94 75 PHE A C 1
ATOM 625 O O . PHE A 1 75 ? -2.903 1.441 -5.068 1.00 94.94 75 PHE A O 1
ATOM 632 N N . MET A 1 76 ? -1.181 1.948 -3.718 1.00 96.00 76 MET A N 1
ATOM 633 C CA . MET A 1 76 ? -0.376 2.571 -4.763 1.00 96.00 76 MET A CA 1
ATOM 634 C C . MET A 1 76 ? 0.645 1.540 -5.204 1.00 96.00 76 MET A C 1
ATOM 636 O O . MET A 1 76 ? 1.397 1.047 -4.362 1.00 96.00 76 MET A O 1
ATOM 640 N N . ALA A 1 77 ? 0.627 1.184 -6.483 1.00 96.69 77 ALA A N 1
ATOM 641 C CA . ALA A 1 77 ? 1.448 0.123 -7.041 1.00 96.69 77 ALA A CA 1
ATOM 642 C C . ALA A 1 77 ? 2.433 0.695 -8.060 1.00 96.69 77 ALA A C 1
ATOM 644 O O . ALA A 1 77 ? 2.062 1.499 -8.913 1.00 96.69 77 ALA A O 1
ATOM 645 N N . LEU A 1 78 ? 3.681 0.250 -7.963 1.00 96.50 78 LEU A N 1
ATOM 646 C CA . LEU A 1 78 ? 4.746 0.468 -8.928 1.00 96.50 78 LEU A CA 1
ATOM 647 C C . LEU A 1 78 ? 4.939 -0.832 -9.708 1.00 96.50 78 LEU A C 1
ATOM 649 O O . LEU A 1 78 ? 5.265 -1.876 -9.135 1.00 96.50 78 LEU A O 1
ATOM 653 N N . THR A 1 79 ? 4.738 -0.754 -11.015 1.00 96.69 79 THR A N 1
ATOM 654 C CA . THR A 1 79 ? 4.800 -1.896 -11.928 1.00 96.69 79 THR A CA 1
ATOM 655 C C . THR A 1 79 ? 5.762 -1.626 -13.076 1.00 96.69 79 THR A C 1
ATOM 657 O O . THR A 1 79 ? 5.989 -0.475 -13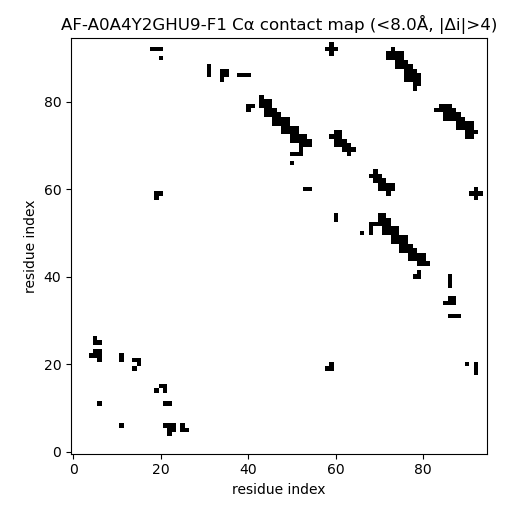.44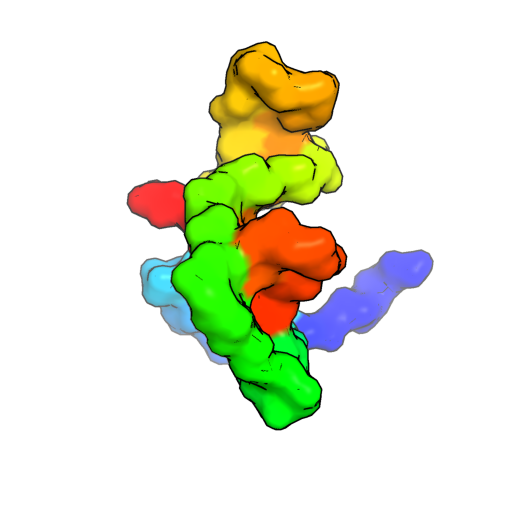3 1.00 96.69 79 THR A O 1
ATOM 660 N N . ASP A 1 80 ? 6.343 -2.677 -13.646 1.00 96.06 80 ASP A N 1
ATOM 661 C CA . ASP A 1 80 ? 7.081 -2.568 -14.908 1.00 96.06 80 ASP A CA 1
ATOM 662 C C . ASP A 1 80 ? 6.102 -2.399 -16.077 1.00 96.06 80 ASP A C 1
ATOM 664 O O . ASP A 1 80 ? 5.110 -3.123 -16.182 1.00 96.06 80 ASP A O 1
ATOM 668 N N . ALA A 1 81 ? 6.370 -1.438 -16.960 1.00 95.06 81 ALA A N 1
ATOM 669 C CA . ALA A 1 81 ? 5.431 -1.077 -18.021 1.00 95.06 81 ALA A CA 1
ATOM 670 C C . ALA A 1 81 ? 5.284 -2.166 -19.098 1.00 95.06 81 ALA A C 1
ATOM 672 O O . ALA A 1 81 ? 4.274 -2.203 -19.799 1.00 95.06 81 ALA A O 1
ATOM 673 N N . ARG A 1 82 ? 6.280 -3.048 -19.255 1.00 93.75 82 ARG A N 1
ATOM 674 C CA . ARG A 1 82 ? 6.314 -4.034 -20.342 1.00 93.75 82 ARG A CA 1
ATOM 675 C C . ARG A 1 82 ? 5.623 -5.338 -19.969 1.00 93.75 82 ARG A C 1
ATOM 677 O O . ARG A 1 82 ? 4.971 -5.933 -20.821 1.00 93.75 82 ARG A O 1
ATOM 684 N N . ASN A 1 83 ? 5.808 -5.814 -18.741 1.00 93.62 83 ASN A N 1
ATOM 685 C CA . ASN A 1 83 ? 5.253 -7.097 -18.290 1.00 93.62 83 ASN A CA 1
ATOM 686 C C . ASN A 1 83 ? 4.248 -6.968 -17.134 1.00 93.62 83 ASN A C 1
ATOM 688 O O . ASN A 1 83 ? 3.755 -7.986 -16.650 1.00 93.62 83 ASN A O 1
ATOM 692 N N . SER A 1 84 ? 3.961 -5.741 -16.685 1.00 93.75 84 SER A N 1
ATOM 693 C CA . SER A 1 84 ? 3.053 -5.449 -15.569 1.00 93.75 84 SER A CA 1
ATOM 694 C C . SER A 1 84 ? 3.455 -6.115 -14.246 1.00 93.75 84 SER A C 1
ATOM 696 O O . SER A 1 84 ? 2.617 -6.307 -13.364 1.00 93.75 84 SER A O 1
ATOM 698 N N . TYR A 1 85 ? 4.734 -6.469 -14.081 1.00 95.50 85 TYR A N 1
ATOM 699 C CA . TYR A 1 85 ? 5.242 -7.064 -12.849 1.00 95.50 85 TYR A CA 1
ATOM 700 C C . TYR A 1 85 ? 5.174 -6.057 -11.701 1.00 95.50 85 TYR A C 1
ATOM 702 O O . TYR A 1 85 ? 5.671 -4.938 -11.826 1.00 95.50 85 TYR A O 1
ATOM 710 N N . LEU A 1 86 ? 4.597 -6.462 -10.567 1.00 95.94 86 LEU A N 1
ATOM 711 C CA . LEU A 1 86 ? 4.544 -5.642 -9.359 1.00 95.94 86 LEU A CA 1
ATOM 712 C C . LEU A 1 86 ? 5.920 -5.584 -8.694 1.00 95.94 86 LEU A C 1
ATOM 714 O O . LEU A 1 86 ? 6.363 -6.555 -8.083 1.00 95.94 86 LEU A O 1
ATOM 718 N N . TYR A 1 87 ? 6.566 -4.427 -8.777 1.00 95.81 87 TYR A N 1
ATOM 719 C CA . TYR A 1 87 ? 7.876 -4.209 -8.175 1.00 95.81 87 TYR A CA 1
ATOM 720 C C . TYR A 1 87 ? 7.778 -3.670 -6.747 1.00 95.81 87 TYR A C 1
ATOM 722 O O . TYR A 1 87 ? 8.538 -4.080 -5.873 1.00 95.81 87 TYR A O 1
ATOM 730 N N . ASP A 1 88 ? 6.839 -2.762 -6.487 1.00 96.00 88 ASP A N 1
ATOM 731 C CA . ASP A 1 88 ? 6.602 -2.236 -5.144 1.00 96.00 88 ASP A CA 1
ATOM 732 C C . ASP A 1 88 ? 5.151 -1.803 -4.967 1.00 96.00 88 ASP A C 1
ATOM 734 O O . ASP A 1 88 ? 4.457 -1.498 -5.936 1.00 96.00 88 ASP A O 1
ATOM 738 N N . ALA A 1 89 ? 4.695 -1.737 -3.724 1.00 96.31 89 ALA A N 1
ATOM 739 C CA . ALA A 1 89 ? 3.420 -1.130 -3.395 1.00 96.31 89 ALA A CA 1
ATOM 740 C C . ALA A 1 89 ? 3.383 -0.672 -1.942 1.00 96.31 89 ALA A C 1
ATOM 742 O O . ALA A 1 89 ? 4.067 -1.213 -1.071 1.00 96.31 89 ALA A O 1
ATOM 743 N N . TYR A 1 90 ? 2.487 0.266 -1.656 1.00 94.75 90 TYR A N 1
ATOM 744 C CA . TYR A 1 90 ? 2.110 0.588 -0.286 1.00 94.75 90 TYR A CA 1
ATOM 745 C C . TYR A 1 90 ? 0.595 0.653 -0.117 1.00 94.75 90 TYR A C 1
ATOM 747 O O . TYR A 1 90 ? -0.156 0.985 -1.038 1.00 94.75 90 TYR A O 1
ATOM 755 N N . ILE A 1 91 ? 0.147 0.317 1.094 1.00 93.62 91 ILE A N 1
ATOM 756 C CA . ILE A 1 91 ? -1.260 0.384 1.485 1.00 93.62 91 ILE A CA 1
ATOM 757 C C . ILE A 1 91 ? -1.587 1.833 1.816 1.00 93.62 91 ILE A C 1
ATOM 759 O O . ILE A 1 91 ? -0.979 2.417 2.713 1.00 93.62 91 ILE A O 1
ATOM 763 N N . TYR A 1 92 ? -2.574 2.404 1.136 1.00 92.19 92 TYR A N 1
ATOM 764 C CA . TYR A 1 92 ? -3.068 3.721 1.497 1.00 92.19 92 TYR A CA 1
ATOM 765 C C . TYR A 1 92 ? -4.045 3.588 2.668 1.00 92.19 92 TYR A C 1
ATOM 767 O O . TYR A 1 92 ? -5.163 3.092 2.518 1.00 92.19 92 TYR A O 1
ATOM 775 N N . SER A 1 93 ? -3.623 4.034 3.850 1.00 87.38 93 SER A N 1
ATOM 776 C CA . SER A 1 93 ? -4.415 3.948 5.081 1.00 87.38 93 SER A CA 1
ATOM 777 C C . SER A 1 93 ? -5.303 5.170 5.361 1.00 87.38 93 SER A C 1
ATOM 779 O O . SER A 1 93 ? -5.970 5.208 6.397 1.00 87.38 93 SER A O 1
ATOM 781 N N . GLY A 1 94 ? -5.329 6.156 4.457 1.00 82.19 94 GLY A N 1
ATOM 782 C CA . GLY A 1 94 ? -5.897 7.482 4.730 1.00 82.19 94 GLY A CA 1
ATOM 783 C C . GLY A 1 94 ? -5.055 8.286 5.727 1.00 82.19 94 GLY A C 1
ATOM 784 O O . GLY A 1 94 ? -4.030 7.799 6.205 1.00 82.19 94 GLY A O 1
ATOM 785 N N . LYS A 1 95 ? -5.502 9.511 6.033 1.00 61.50 95 LYS A N 1
ATOM 786 C CA . LYS A 1 95 ? -5.094 10.230 7.252 1.00 61.50 95 LYS A CA 1
ATOM 787 C C . LYS A 1 95 ? -5.821 9.619 8.438 1.00 61.50 95 LYS A C 1
ATOM 789 O O . LYS A 1 95 ? -7.040 9.360 8.323 1.00 61.50 95 LYS A O 1
#

Radius of gyration: 15.06 Å; Cα contacts (8 Å, |Δi|>4): 137; chains: 1; bounding box: 31×31×43 Å

Foldseek 3Di:
DPDDWDDDPVCQVVVCVVPLVSRCVVVQVVVLVVLQPPDDADDDKDWDKDFDADDDDGQQWAADPPDPRGIGWIKTFIARPPPRRTNHIDTRRDD

Secondary structure (DSSP, 8-state):
------S-SSSHHHHHHH-TTHHHHHHHHHHHHHHTSS----S-EEEEEEEEE--S--TTEEE-TTSSS-EEEEEEEEEETTT--EEEEEE----

InterPro domains:
  IPR029526 PiggyBac transposable element-derived protein [PF13843] (3-95)